Protein AF-A0A0L8K3G8-F1 (afdb_monomer_lite)

Organism: Streptomyces viridochromogenes (NCBI:txid1938)

Structure (mmCIF, N/CA/C/O backbone):
data_AF-A0A0L8K3G8-F1
#
_entry.id   AF-A0A0L8K3G8-F1
#
loop_
_atom_site.group_PDB
_atom_site.id
_atom_site.type_symbol
_atom_site.label_atom_id
_atom_site.label_alt_id
_atom_site.label_comp_id
_atom_site.label_asym_id
_atom_site.label_entity_id
_atom_site.label_seq_id
_atom_site.pdbx_PDB_ins_code
_atom_site.Cartn_x
_atom_site.Cartn_y
_atom_site.Cartn_z
_atom_site.occupancy
_atom_site.B_iso_or_equiv
_atom_site.auth_seq_id
_atom_site.auth_comp_id
_atom_site.auth_asym_id
_atom_site.auth_atom_id
_atom_site.pdbx_PDB_model_num
ATOM 1 N N . MET A 1 1 ? 1.296 5.198 0.605 1.00 96.38 1 MET A N 1
ATOM 2 C CA . MET A 1 1 ? 2.406 5.696 1.459 1.00 96.38 1 MET A CA 1
ATOM 3 C C . MET A 1 1 ? 3.768 5.458 0.828 1.00 96.38 1 MET A C 1
ATOM 5 O O . MET A 1 1 ? 4.664 6.259 1.082 1.00 96.38 1 MET A O 1
ATOM 9 N N . GLY A 1 2 ? 3.906 4.407 0.022 1.00 98.25 2 GLY A N 1
ATOM 10 C CA . GLY A 1 2 ? 5.179 3.905 -0.471 1.00 98.25 2 GLY A CA 1
ATOM 11 C C . GLY A 1 2 ? 5.595 2.667 0.322 1.00 98.25 2 GLY A C 1
ATOM 12 O O . GLY A 1 2 ? 5.410 2.622 1.547 1.00 98.25 2 GLY A O 1
ATOM 13 N N . ALA A 1 3 ? 6.168 1.680 -0.365 1.00 98.56 3 ALA A N 1
ATOM 14 C CA . ALA A 1 3 ? 6.669 0.440 0.234 1.00 98.56 3 ALA A CA 1
ATOM 15 C C . ALA A 1 3 ? 7.681 0.701 1.363 1.00 98.56 3 ALA A C 1
ATOM 17 O O . ALA A 1 3 ? 7.659 0.043 2.403 1.00 98.56 3 ALA A O 1
ATOM 18 N N . ASP A 1 4 ? 8.500 1.742 1.194 1.00 98.19 4 ASP A N 1
ATOM 19 C CA . ASP A 1 4 ? 9.545 2.162 2.128 1.00 98.19 4 ASP A CA 1
ATOM 20 C C . ASP A 1 4 ? 9.016 2.779 3.433 1.00 98.19 4 ASP A C 1
ATOM 22 O O . ASP A 1 4 ? 9.765 2.914 4.395 1.00 98.19 4 ASP A O 1
ATOM 26 N N . LYS A 1 5 ? 7.741 3.185 3.474 1.00 98.62 5 LYS A N 1
ATOM 27 C CA . LYS A 1 5 ? 7.162 3.944 4.595 1.00 98.62 5 LYS A CA 1
ATOM 28 C C . LYS A 1 5 ? 5.977 3.263 5.255 1.00 98.62 5 LYS A C 1
ATOM 30 O O . LYS A 1 5 ? 5.669 3.602 6.397 1.00 98.62 5 LYS A O 1
ATOM 35 N N . VAL A 1 6 ? 5.279 2.358 4.565 1.00 98.81 6 VAL A N 1
ATOM 36 C CA . VAL A 1 6 ? 4.001 1.812 5.055 1.00 98.81 6 VAL A CA 1
ATOM 37 C C . VAL A 1 6 ? 4.144 1.149 6.426 1.00 98.81 6 VAL A C 1
ATOM 39 O O . VAL A 1 6 ? 3.333 1.408 7.310 1.00 98.81 6 VAL A O 1
ATOM 42 N N . ARG A 1 7 ? 5.223 0.390 6.645 1.00 98.69 7 ARG A N 1
ATOM 43 C CA . ARG A 1 7 ? 5.481 -0.333 7.901 1.00 98.69 7 ARG A CA 1
ATOM 44 C C . ARG A 1 7 ? 5.780 0.596 9.076 1.00 98.69 7 ARG A C 1
ATOM 46 O O . ARG A 1 7 ? 5.392 0.299 10.198 1.00 98.69 7 ARG A O 1
ATOM 53 N N . ASP A 1 8 ? 6.386 1.747 8.806 1.00 98.56 8 ASP A N 1
ATOM 54 C CA . ASP A 1 8 ? 6.780 2.702 9.843 1.00 98.56 8 ASP A CA 1
ATOM 55 C C . ASP A 1 8 ? 5.686 3.729 10.154 1.00 98.56 8 ASP A C 1
ATOM 57 O O . ASP A 1 8 ? 5.603 4.244 11.268 1.00 98.56 8 ASP A O 1
ATOM 61 N N . LYS A 1 9 ? 4.878 4.101 9.153 1.00 98.56 9 LYS A N 1
ATOM 62 C CA . LYS A 1 9 ? 3.944 5.236 9.248 1.00 98.56 9 LYS A CA 1
ATOM 63 C C . LYS A 1 9 ? 2.497 4.829 9.464 1.00 98.56 9 LYS A C 1
ATOM 65 O O . LYS A 1 9 ? 1.758 5.567 10.112 1.00 98.56 9 LYS A O 1
ATOM 70 N N . LEU A 1 10 ? 2.076 3.687 8.928 1.00 98.81 10 LEU A N 1
ATOM 71 C CA . LEU A 1 10 ? 0.697 3.234 9.070 1.00 98.81 10 LEU A CA 1
ATOM 72 C C . LEU A 1 10 ? 0.309 2.870 10.515 1.00 98.81 10 LEU A C 1
ATOM 74 O O . LEU A 1 10 ? -0.809 3.231 10.893 1.00 98.81 10 LEU A O 1
ATOM 78 N N . PRO A 1 11 ? 1.167 2.228 11.341 1.00 98.81 11 PRO A N 1
ATOM 79 C CA . PRO A 1 11 ? 0.754 1.773 12.668 1.00 98.81 11 PRO A CA 1
ATOM 80 C C . PRO A 1 11 ? 0.179 2.879 13.557 1.00 98.81 11 PRO A C 1
ATOM 82 O O . PRO A 1 11 ? -0.908 2.720 14.109 1.00 98.81 11 PRO A O 1
ATOM 85 N N . GLU A 1 12 ? 0.844 4.038 13.615 1.00 98.69 12 GLU A N 1
ATOM 86 C CA . GLU A 1 12 ? 0.398 5.172 14.436 1.00 98.69 12 GLU A CA 1
ATOM 87 C C . GLU A 1 12 ? -1.008 5.646 14.032 1.00 98.69 12 GLU A C 1
ATOM 89 O O . GLU A 1 12 ? -1.853 5.919 14.887 1.00 98.69 12 GLU A O 1
ATOM 94 N N . LEU A 1 13 ? -1.298 5.708 12.729 1.00 98.62 13 LEU A N 1
ATOM 95 C CA . LEU A 1 13 ? -2.618 6.111 12.242 1.00 98.62 13 LEU A CA 1
ATOM 96 C C . LEU A 1 13 ? -3.688 5.084 12.615 1.00 98.62 13 LEU A C 1
ATOM 98 O O . LEU A 1 13 ? -4.771 5.465 13.066 1.00 98.62 13 LEU A O 1
ATOM 102 N N . VAL A 1 14 ? -3.381 3.794 12.457 1.00 98.69 14 VAL A N 1
ATOM 103 C CA . VAL A 1 14 ? -4.304 2.704 12.793 1.00 98.69 14 VAL A CA 1
ATOM 104 C C . VAL A 1 14 ? -4.647 2.723 14.277 1.00 98.69 14 VAL A C 1
ATOM 106 O O . VAL A 1 14 ? -5.828 2.675 14.631 1.00 98.69 14 VAL A O 1
ATOM 109 N N . GLU A 1 15 ? -3.651 2.869 15.147 1.00 98.62 15 GLU A N 1
ATOM 110 C CA . GLU A 1 15 ? -3.853 2.949 16.594 1.00 98.62 15 GLU A CA 1
ATOM 111 C C . GLU A 1 15 ? -4.714 4.153 16.990 1.00 98.62 15 GLU A C 1
ATOM 113 O O . GLU A 1 15 ? -5.667 4.007 17.759 1.00 98.62 15 GLU A O 1
ATOM 118 N N . LYS A 1 16 ? -4.429 5.347 16.451 1.00 98.75 16 LYS A N 1
ATOM 119 C CA . LYS A 1 16 ? -5.173 6.570 16.801 1.00 98.75 16 LYS A CA 1
ATOM 120 C C . LYS A 1 16 ? -6.618 6.537 16.319 1.00 98.75 16 LYS A C 1
ATOM 122 O O . LYS A 1 16 ? -7.514 6.931 17.065 1.00 98.75 16 LYS A O 1
ATOM 127 N N . VAL A 1 17 ? -6.862 6.048 15.105 1.00 98.62 17 VAL A N 1
ATOM 128 C CA . VAL A 1 17 ? -8.226 5.890 14.581 1.00 98.62 17 VAL A CA 1
ATOM 129 C C . VAL A 1 17 ? -8.979 4.827 15.381 1.00 98.62 17 VAL A C 1
ATOM 131 O O . VAL A 1 17 ? -10.114 5.073 15.783 1.00 98.62 17 VAL A O 1
ATOM 134 N N . THR A 1 18 ? -8.339 3.706 15.719 1.00 98.00 18 THR A N 1
ATOM 135 C CA . THR A 1 18 ? -8.946 2.670 16.572 1.00 98.00 18 THR A CA 1
ATOM 136 C C . THR A 1 18 ? -9.305 3.225 17.954 1.00 98.00 18 THR A C 1
ATOM 138 O O . THR A 1 18 ? -10.427 3.038 18.424 1.00 98.00 18 THR A O 1
ATOM 141 N N . ALA A 1 19 ? -8.403 3.986 18.582 1.00 98.44 19 ALA A N 1
ATOM 142 C CA . ALA A 1 19 ? -8.638 4.621 19.880 1.00 98.44 19 ALA A CA 1
ATOM 143 C C . ALA A 1 19 ? -9.764 5.670 19.850 1.00 98.44 19 ALA A C 1
ATOM 145 O O . ALA A 1 19 ? -10.397 5.920 20.874 1.00 98.44 19 ALA A O 1
ATOM 146 N N . SER A 1 20 ? -10.043 6.266 18.686 1.00 98.50 20 SER A N 1
ATOM 147 C CA . SER A 1 20 ? -11.174 7.185 18.510 1.00 98.50 20 SER A CA 1
ATOM 148 C C . SER A 1 20 ? -12.542 6.483 18.499 1.00 98.50 20 SER A C 1
ATOM 150 O O . SER A 1 20 ? -13.569 7.150 18.602 1.00 98.50 20 SER A O 1
ATOM 152 N N . GLY A 1 21 ? -12.573 5.150 18.370 1.00 98.12 21 GLY A N 1
ATOM 153 C CA . GLY A 1 21 ? -13.799 4.357 18.247 1.00 98.12 21 GLY A CA 1
ATOM 154 C C . GLY A 1 21 ? -14.424 4.367 16.847 1.00 98.12 21 GLY A C 1
ATOM 155 O O . GLY A 1 21 ? -15.493 3.788 16.654 1.00 98.12 21 GLY A O 1
ATOM 156 N N . ALA A 1 22 ? -13.785 5.007 15.863 1.00 98.06 22 ALA A N 1
ATOM 157 C CA . ALA A 1 22 ? -14.244 4.995 14.480 1.00 98.06 22 ALA A CA 1
ATOM 158 C C . ALA A 1 22 ? -14.059 3.605 13.847 1.00 98.06 22 ALA A C 1
ATOM 160 O O . ALA A 1 22 ? -12.979 3.019 13.901 1.00 98.06 22 ALA A O 1
ATOM 161 N N . VAL A 1 23 ? -15.108 3.102 13.193 1.00 96.88 23 VAL A N 1
ATOM 162 C CA . VAL A 1 23 ? -15.057 1.863 12.407 1.00 96.88 23 VAL A CA 1
ATOM 163 C C . VAL A 1 23 ? -14.906 2.237 10.939 1.00 96.88 23 VAL A C 1
ATOM 165 O O . VAL A 1 23 ? -15.846 2.737 10.322 1.00 96.88 23 VAL A O 1
ATOM 168 N N . VAL A 1 24 ? -13.712 2.021 10.391 1.00 98.19 24 VAL A N 1
ATOM 169 C CA . VAL A 1 24 ? -13.359 2.390 9.014 1.00 98.19 24 VAL A CA 1
ATOM 170 C C . VAL A 1 24 ? -12.941 1.170 8.201 1.00 98.19 24 VAL A C 1
ATOM 172 O O . VAL A 1 24 ? -12.503 0.160 8.753 1.00 98.19 24 VAL A O 1
ATOM 175 N N . ALA A 1 25 ? -13.031 1.287 6.878 1.00 98.38 25 ALA A N 1
ATOM 176 C CA . ALA A 1 25 ? -12.344 0.383 5.969 1.00 98.38 25 ALA A CA 1
ATOM 177 C C . ALA A 1 25 ? -10.930 0.918 5.714 1.00 98.38 25 ALA A C 1
ATOM 179 O O . ALA A 1 25 ? -10.766 1.992 5.134 1.00 98.38 25 ALA A O 1
ATOM 180 N N . TRP A 1 26 ? -9.914 0.174 6.141 1.00 98.69 26 TRP A N 1
ATOM 181 C CA . TRP A 1 26 ? -8.534 0.454 5.756 1.00 98.69 26 TRP A CA 1
ATOM 182 C C . TRP A 1 26 ? -8.300 -0.043 4.337 1.00 98.69 26 TRP A C 1
ATOM 184 O O . TRP A 1 26 ? -8.513 -1.220 4.054 1.00 98.69 26 TRP A O 1
ATOM 194 N N . VAL A 1 27 ? -7.875 0.847 3.448 1.00 98.75 27 VAL A N 1
ATOM 195 C CA . VAL A 1 27 ? -7.601 0.528 2.045 1.00 98.75 27 VAL A CA 1
ATOM 196 C C . VAL A 1 27 ? -6.190 0.986 1.720 1.00 98.75 27 VAL A C 1
ATOM 198 O O . VAL A 1 27 ? -5.836 2.128 2.012 1.00 98.75 27 VAL A O 1
ATOM 201 N N . THR A 1 28 ? -5.392 0.104 1.118 1.00 98.81 28 THR A N 1
ATOM 202 C CA . THR A 1 28 ? -4.067 0.471 0.610 1.00 98.81 28 THR A CA 1
ATOM 203 C C . THR A 1 28 ? -4.143 0.894 -0.852 1.00 98.81 28 THR A C 1
ATOM 205 O O . THR A 1 28 ? -4.758 0.213 -1.672 1.00 98.81 28 THR A O 1
ATOM 208 N N . ASP A 1 29 ? -3.516 2.023 -1.163 1.00 98.75 29 ASP A N 1
ATOM 209 C CA . ASP A 1 29 ? -3.184 2.454 -2.520 1.00 98.75 29 ASP A CA 1
ATOM 210 C C . ASP A 1 29 ? -1.666 2.296 -2.698 1.00 98.75 29 ASP A C 1
ATOM 212 O O . ASP A 1 29 ? -0.904 3.169 -2.259 1.00 98.75 29 ASP A O 1
ATOM 216 N N . PRO A 1 30 ? -1.217 1.179 -3.298 1.00 98.50 30 PRO A N 1
ATOM 217 C CA . PRO A 1 30 ? 0.193 0.906 -3.520 1.00 98.50 30 PRO A CA 1
ATOM 218 C C . PRO A 1 30 ? 0.728 1.546 -4.813 1.00 98.50 30 PRO A C 1
ATOM 220 O O . PRO A 1 30 ? 1.856 1.265 -5.208 1.00 98.50 30 PRO A O 1
ATOM 223 N N . MET A 1 31 ? -0.048 2.382 -5.513 1.00 98.38 31 MET A N 1
ATOM 224 C CA . MET A 1 31 ? 0.349 2.933 -6.814 1.00 98.38 31 MET A CA 1
ATOM 225 C C . MET A 1 31 ? 1.021 4.295 -6.647 1.00 98.38 31 MET A C 1
ATOM 227 O O . MET A 1 31 ? 2.163 4.517 -7.060 1.00 98.38 31 MET A O 1
ATOM 231 N N . HIS A 1 32 ? 0.321 5.228 -6.005 1.00 98.44 32 HIS A N 1
ATOM 232 C CA . HIS A 1 32 ? 0.730 6.633 -5.973 1.00 98.44 32 HIS A CA 1
ATOM 233 C C . HIS A 1 32 ? 1.992 6.878 -5.138 1.00 98.44 32 HIS A C 1
ATOM 235 O O . HIS A 1 32 ? 2.778 7.768 -5.459 1.00 98.44 32 HIS A O 1
ATOM 241 N N . GLY A 1 33 ? 2.218 6.070 -4.099 1.00 97.81 33 GLY A N 1
ATOM 242 C CA . GLY A 1 33 ? 3.401 6.168 -3.239 1.00 97.81 33 GLY A CA 1
ATOM 243 C C . GLY A 1 33 ? 4.700 5.653 -3.866 1.00 97.81 33 GLY A C 1
ATOM 244 O O . GLY A 1 33 ? 5.767 6.021 -3.385 1.00 97.81 33 GLY A O 1
ATOM 245 N N . ASN A 1 34 ? 4.617 4.849 -4.934 1.00 98.44 34 ASN A N 1
ATOM 246 C CA . ASN A 1 34 ? 5.756 4.125 -5.524 1.00 98.44 34 ASN A CA 1
ATOM 247 C C . ASN A 1 34 ? 6.123 4.615 -6.937 1.00 98.44 34 ASN A C 1
ATOM 249 O O . ASN A 1 34 ? 6.761 3.903 -7.711 1.00 98.44 34 ASN A O 1
ATOM 253 N N . THR A 1 35 ? 5.689 5.820 -7.316 1.00 97.94 35 THR A N 1
ATOM 254 C CA . THR A 1 35 ? 5.965 6.376 -8.651 1.00 97.94 35 THR A CA 1
ATOM 255 C C . THR A 1 35 ? 7.368 6.978 -8.716 1.00 97.94 35 THR A C 1
ATOM 257 O O . THR A 1 35 ? 7.739 7.782 -7.862 1.00 97.94 35 THR A O 1
ATOM 260 N N . PHE A 1 36 ? 8.119 6.656 -9.769 1.00 97.50 36 PHE A N 1
ATOM 261 C CA . PHE A 1 36 ? 9.420 7.255 -10.074 1.00 97.50 36 PHE A CA 1
ATOM 262 C C . PHE A 1 36 ? 9.540 7.588 -11.569 1.00 97.50 36 PHE A C 1
ATOM 264 O O . PHE A 1 36 ? 8.742 7.134 -12.388 1.00 97.50 36 PHE A O 1
ATOM 271 N N . GLU A 1 37 ? 10.526 8.408 -11.930 1.00 97.25 37 GLU A N 1
ATOM 272 C CA . GLU A 1 37 ? 10.836 8.729 -13.327 1.00 97.25 37 GLU A CA 1
ATOM 273 C C . GLU A 1 37 ? 11.988 7.844 -13.817 1.00 97.25 37 GLU A C 1
ATOM 275 O O . GLU A 1 37 ? 13.061 7.805 -13.209 1.00 97.25 37 GLU A O 1
ATOM 280 N N . ALA A 1 38 ? 11.758 7.097 -14.896 1.00 94.06 38 ALA A N 1
ATOM 281 C CA . ALA A 1 38 ? 12.784 6.279 -15.531 1.00 94.06 38 ALA A CA 1
ATOM 282 C C . ALA A 1 38 ? 13.787 7.150 -16.302 1.00 94.06 38 ALA A C 1
ATOM 284 O O . ALA A 1 38 ? 13.498 8.286 -16.669 1.00 94.06 38 ALA A O 1
ATOM 285 N N . ALA A 1 39 ? 14.947 6.587 -16.657 1.00 93.62 39 ALA A N 1
ATOM 286 C CA . ALA A 1 39 ? 15.951 7.286 -17.470 1.00 93.62 39 ALA A CA 1
ATOM 287 C C . ALA A 1 39 ? 15.421 7.751 -18.845 1.00 93.62 39 ALA A C 1
ATOM 289 O O . ALA A 1 39 ? 15.988 8.655 -19.453 1.00 93.62 39 ALA A O 1
ATOM 290 N N . SER A 1 40 ? 14.331 7.148 -19.330 1.00 92.38 40 SER A N 1
ATOM 291 C CA . SER A 1 40 ? 13.628 7.549 -20.552 1.00 92.38 40 SER A CA 1
ATOM 292 C C . SER A 1 40 ? 12.730 8.786 -20.382 1.00 92.38 40 SER A C 1
ATOM 294 O O . SER A 1 40 ? 12.162 9.243 -21.370 1.00 92.38 40 SER A O 1
ATOM 296 N N . GLY A 1 41 ? 12.561 9.306 -19.161 1.00 95.12 41 GLY A N 1
ATOM 297 C CA . GLY A 1 41 ? 11.644 10.403 -18.826 1.00 95.12 41 GLY A CA 1
ATOM 298 C C . GLY A 1 41 ? 10.189 9.971 -18.594 1.00 95.12 41 GLY A C 1
ATOM 299 O O . GLY A 1 41 ? 9.339 10.806 -18.289 1.00 95.12 41 GLY A O 1
ATOM 300 N N . HIS A 1 42 ? 9.873 8.678 -18.721 1.00 95.88 42 HIS A N 1
ATOM 301 C CA . HIS A 1 42 ? 8.536 8.159 -18.427 1.00 95.88 42 HIS A CA 1
ATOM 302 C C . HIS A 1 42 ? 8.352 7.959 -16.922 1.00 95.88 42 HIS A C 1
ATOM 304 O O . HIS A 1 42 ? 9.224 7.408 -16.244 1.00 95.88 42 HIS A O 1
ATOM 310 N N . LYS A 1 43 ? 7.187 8.358 -16.406 1.00 97.00 43 LYS A N 1
ATOM 311 C CA . LYS A 1 43 ? 6.763 7.984 -15.055 1.00 97.00 43 LYS A CA 1
ATOM 312 C C . LYS A 1 43 ? 6.345 6.525 -15.058 1.00 97.00 43 LYS A C 1
ATOM 314 O O . LYS A 1 43 ? 5.548 6.116 -15.894 1.00 97.00 43 LYS A O 1
ATOM 319 N N . THR A 1 44 ? 6.879 5.767 -14.118 1.00 97.44 44 THR A N 1
ATOM 320 C CA . THR A 1 44 ? 6.615 4.338 -13.990 1.00 97.44 44 THR A CA 1
ATOM 321 C C . THR A 1 44 ? 6.672 3.924 -12.520 1.00 97.44 44 THR A C 1
ATOM 323 O O . THR A 1 44 ? 6.937 4.737 -11.627 1.00 97.44 44 THR A O 1
ATOM 326 N N . ARG A 1 45 ? 6.358 2.659 -12.258 1.00 97.75 45 ARG A N 1
ATOM 327 C CA . ARG A 1 45 ? 6.325 2.025 -10.937 1.00 97.75 45 ARG A CA 1
ATOM 328 C C . ARG A 1 45 ? 6.929 0.633 -11.069 1.00 97.75 45 ARG A C 1
ATOM 330 O O . ARG A 1 45 ? 6.738 -0.020 -12.095 1.00 97.75 45 ARG A O 1
ATOM 337 N N . ARG A 1 46 ? 7.655 0.179 -10.044 1.00 96.88 46 ARG A N 1
ATOM 338 C CA . ARG A 1 46 ? 8.146 -1.204 -9.992 1.00 96.88 46 ARG A CA 1
ATOM 339 C C . ARG A 1 46 ? 7.053 -2.085 -9.420 1.00 96.88 46 ARG A C 1
ATOM 341 O O . ARG A 1 46 ? 6.532 -1.790 -8.347 1.00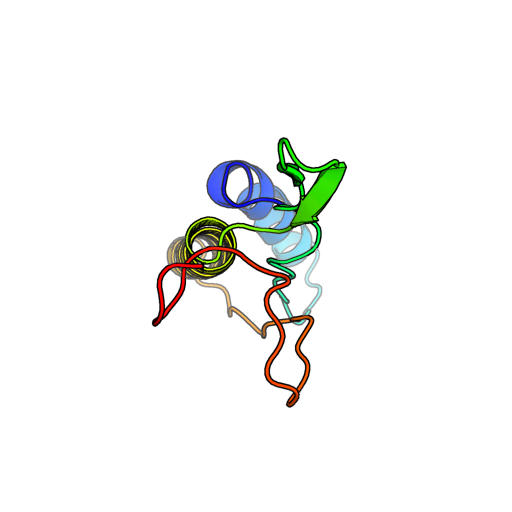 96.88 46 ARG A O 1
ATOM 348 N N . PHE A 1 47 ? 6.740 -3.174 -10.108 1.00 97.19 47 PHE A N 1
ATOM 349 C CA . PHE A 1 47 ? 5.749 -4.138 -9.644 1.00 97.19 47 PHE A CA 1
ATOM 350 C C . PHE A 1 47 ? 6.072 -4.680 -8.239 1.00 97.19 47 PHE A C 1
ATOM 352 O O . PHE A 1 47 ? 5.177 -4.816 -7.407 1.00 97.19 47 PHE A O 1
ATOM 359 N N . ASP A 1 48 ? 7.355 -4.906 -7.944 1.00 97.25 48 ASP A N 1
ATOM 360 C CA . ASP A 1 48 ? 7.802 -5.378 -6.630 1.00 97.25 48 ASP A CA 1
ATOM 361 C C . ASP A 1 48 ? 7.527 -4.374 -5.507 1.00 97.25 48 ASP A C 1
ATOM 363 O O . ASP A 1 48 ? 7.083 -4.786 -4.438 1.00 97.25 48 ASP A O 1
ATOM 367 N N . ASP A 1 49 ? 7.714 -3.073 -5.751 1.00 98.31 49 ASP A N 1
ATOM 368 C CA . ASP A 1 49 ? 7.422 -2.029 -4.759 1.00 98.31 49 ASP A CA 1
ATOM 369 C C . ASP A 1 49 ? 5.907 -1.932 -4.513 1.00 98.31 49 ASP A C 1
ATOM 371 O O . ASP A 1 49 ? 5.455 -1.846 -3.372 1.00 98.31 49 ASP A O 1
ATOM 375 N N . VAL A 1 50 ? 5.098 -2.034 -5.575 1.00 98.44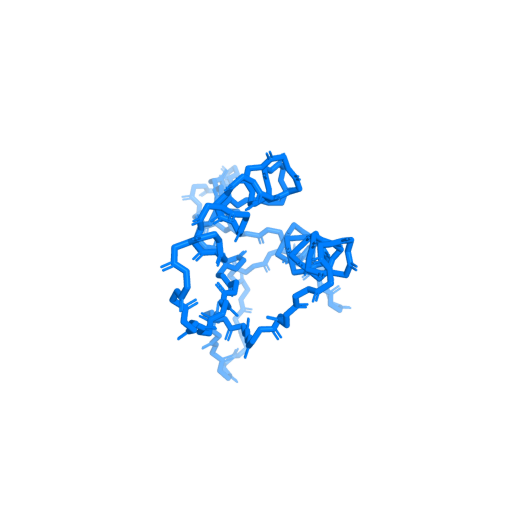 50 VAL A N 1
ATOM 376 C CA . VAL A 1 50 ? 3.630 -2.091 -5.459 1.00 98.44 50 VAL A CA 1
ATOM 377 C C . VAL A 1 50 ? 3.211 -3.281 -4.586 1.00 98.44 50 VAL A C 1
ATOM 379 O O . VAL A 1 50 ? 2.428 -3.126 -3.646 1.00 98.44 50 VAL A O 1
ATOM 382 N N . LEU A 1 51 ? 3.749 -4.475 -4.852 1.00 98.19 51 LEU A N 1
ATOM 383 C CA . LEU A 1 51 ? 3.446 -5.659 -4.049 1.00 98.19 51 LEU A CA 1
ATOM 384 C C . LEU A 1 51 ? 3.979 -5.558 -2.619 1.00 98.19 51 LEU A C 1
ATOM 386 O O . LEU A 1 51 ? 3.323 -6.051 -1.699 1.00 98.19 51 LEU A O 1
ATOM 390 N N . ASP A 1 52 ? 5.150 -4.962 -2.410 1.00 98.75 52 ASP A N 1
ATOM 391 C CA . ASP A 1 52 ? 5.728 -4.825 -1.078 1.00 98.75 52 ASP A CA 1
ATOM 392 C C . ASP A 1 52 ? 4.932 -3.856 -0.197 1.00 98.75 52 ASP A C 1
ATOM 394 O O . ASP A 1 52 ? 4.734 -4.139 0.985 1.00 98.75 52 ASP A O 1
ATOM 398 N N . GLU A 1 53 ? 4.356 -2.791 -0.762 1.00 98.88 53 GLU A N 1
ATOM 399 C CA . GLU A 1 53 ? 3.431 -1.938 -0.012 1.00 98.88 53 GLU A CA 1
ATOM 400 C C . GLU A 1 53 ? 2.160 -2.694 0.404 1.00 98.88 53 GLU A C 1
ATOM 402 O O . GLU A 1 53 ? 1.701 -2.551 1.541 1.00 98.88 53 GLU A O 1
ATOM 407 N N . VAL A 1 54 ? 1.611 -3.550 -0.468 1.00 98.75 54 VAL A N 1
ATOM 408 C CA . VAL A 1 54 ? 0.475 -4.412 -0.101 1.00 98.75 54 VAL A CA 1
ATOM 409 C C . VAL A 1 54 ? 0.875 -5.381 1.014 1.00 98.75 54 VAL A C 1
ATOM 411 O O . VAL A 1 54 ? 0.139 -5.522 1.988 1.00 98.75 54 VAL A O 1
ATOM 414 N N . LYS A 1 55 ? 2.049 -6.017 0.932 1.00 98.81 55 LYS A N 1
ATOM 415 C CA . LYS A 1 55 ? 2.545 -6.913 1.993 1.00 98.81 55 LYS A CA 1
ATOM 416 C C . LYS A 1 55 ? 2.708 -6.176 3.321 1.00 98.81 55 LYS A C 1
ATOM 418 O O . LYS A 1 55 ? 2.165 -6.630 4.326 1.00 98.81 55 LYS A O 1
ATOM 423 N N . GLY A 1 56 ? 3.374 -5.022 3.317 1.00 98.88 56 GLY A N 1
ATOM 424 C CA . GLY A 1 56 ? 3.575 -4.200 4.509 1.00 98.88 56 GLY A CA 1
ATOM 425 C C . GLY A 1 56 ? 2.259 -3.728 5.128 1.00 98.88 56 GLY A C 1
ATOM 426 O O . GLY A 1 56 ? 2.099 -3.766 6.344 1.00 98.88 56 GLY A O 1
ATOM 427 N N . PHE A 1 57 ? 1.270 -3.373 4.305 1.00 98.94 57 PHE A N 1
ATOM 428 C CA . PHE A 1 57 ? -0.084 -3.069 4.770 1.00 98.94 57 PHE A CA 1
ATOM 429 C C . PHE A 1 57 ? -0.727 -4.253 5.515 1.00 98.94 57 PHE A C 1
ATOM 431 O O . PHE A 1 57 ? -1.262 -4.081 6.613 1.00 98.94 57 PHE A O 1
ATOM 438 N N . PHE A 1 58 ? -0.644 -5.467 4.962 1.00 98.81 58 PHE A N 1
ATOM 439 C CA . PHE A 1 58 ? -1.148 -6.674 5.628 1.00 98.81 58 PHE A CA 1
ATOM 440 C C . PHE A 1 58 ? -0.382 -7.001 6.917 1.00 98.81 58 PHE A C 1
ATOM 442 O O . PHE A 1 58 ? -0.999 -7.418 7.896 1.00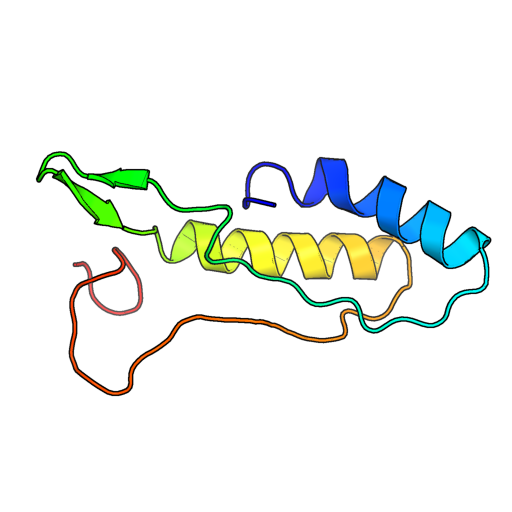 98.81 58 PHE A O 1
ATOM 449 N N . GLU A 1 59 ? 0.939 -6.815 6.933 1.00 98.88 59 GLU A N 1
ATOM 450 C CA . GLU A 1 59 ? 1.786 -7.032 8.112 1.00 98.88 59 GLU A CA 1
ATOM 451 C C . GLU A 1 59 ? 1.384 -6.113 9.270 1.00 98.88 59 GLU A C 1
ATOM 453 O O . GLU A 1 59 ? 1.117 -6.610 10.364 1.00 98.88 59 GLU A O 1
ATOM 458 N N . VAL A 1 60 ? 1.220 -4.810 9.010 1.00 98.88 60 VAL A N 1
ATOM 459 C CA . VAL A 1 60 ? 0.772 -3.831 10.016 1.00 98.88 60 VAL A CA 1
ATOM 460 C C . VAL A 1 60 ? -0.589 -4.217 10.595 1.00 98.88 60 VAL A C 1
ATOM 462 O O . VAL A 1 60 ? -0.770 -4.252 11.813 1.00 98.88 60 VAL A O 1
ATOM 465 N N . HIS A 1 61 ? -1.558 -4.551 9.739 1.00 98.81 61 HIS A N 1
ATOM 466 C CA . HIS A 1 61 ? -2.887 -4.943 10.209 1.00 98.81 61 HIS A CA 1
ATOM 467 C C . HIS A 1 61 ? -2.868 -6.248 11.009 1.00 98.81 61 HIS A C 1
ATOM 469 O O . HIS A 1 61 ? -3.577 -6.366 12.010 1.00 98.81 61 HIS A O 1
ATOM 475 N N . LYS A 1 62 ? -2.022 -7.206 10.617 1.00 98.75 62 LYS A N 1
ATOM 476 C CA . LYS A 1 62 ? -1.829 -8.459 11.348 1.00 98.75 62 LYS A CA 1
ATOM 477 C C . LYS A 1 62 ? -1.209 -8.228 12.728 1.00 98.75 62 LYS A C 1
ATOM 479 O O . LYS A 1 62 ? -1.692 -8.825 13.687 1.00 98.75 62 LYS A O 1
ATOM 484 N N . GLU A 1 63 ? -0.182 -7.386 12.841 1.00 98.69 63 GLU A N 1
ATOM 485 C CA . GLU A 1 63 ? 0.450 -7.054 14.129 1.00 98.69 63 GLU A CA 1
AT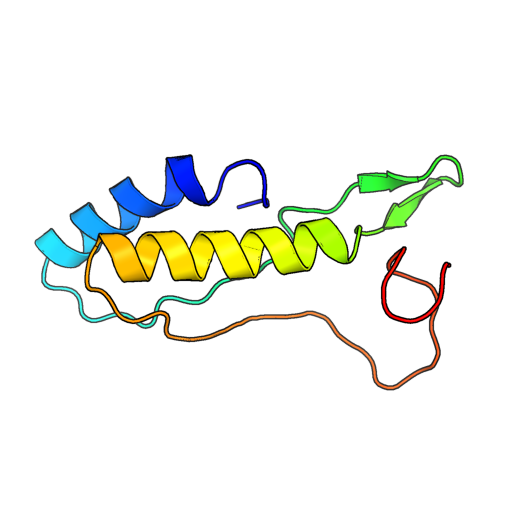OM 486 C C . GLU A 1 63 ? -0.504 -6.321 15.075 1.00 98.69 63 GLU A C 1
ATOM 488 O O . GLU A 1 63 ? -0.565 -6.644 16.260 1.00 98.69 63 GLU A O 1
ATOM 493 N N . LEU A 1 64 ? -1.298 -5.384 14.552 1.00 98.56 64 LEU A N 1
ATOM 494 C CA . LEU A 1 64 ? -2.241 -4.595 15.350 1.00 98.56 64 LEU A CA 1
ATOM 495 C C . LEU A 1 64 ? -3.587 -5.295 15.597 1.00 98.56 64 LEU A C 1
ATOM 497 O O . LEU A 1 64 ? -4.456 -4.735 16.263 1.00 98.56 64 LEU A O 1
ATOM 501 N N . GLY A 1 65 ? -3.796 -6.494 15.045 1.00 98.25 65 GLY A N 1
ATOM 502 C CA . GLY A 1 65 ? -5.055 -7.233 15.181 1.00 98.25 65 GLY A CA 1
ATOM 503 C C . GLY A 1 65 ? -6.255 -6.531 14.532 1.00 98.25 65 GLY A C 1
ATOM 504 O O . GLY A 1 65 ? -7.385 -6.679 14.997 1.00 98.25 65 GLY A O 1
ATOM 505 N N . THR A 1 66 ? -6.020 -5.752 13.475 1.00 98.62 66 THR A N 1
ATOM 506 C CA . THR A 1 66 ? -7.051 -5.005 12.737 1.00 98.62 66 THR A CA 1
ATOM 507 C C . THR A 1 66 ? -7.301 -5.617 11.355 1.00 98.62 66 THR A C 1
ATOM 509 O O . THR A 1 66 ? -6.572 -6.497 10.901 1.00 98.62 66 THR A O 1
ATOM 512 N N . HIS A 1 67 ? -8.381 -5.205 10.685 1.00 98.56 67 HIS A N 1
ATOM 513 C CA . HIS A 1 67 ? -8.792 -5.792 9.408 1.00 98.56 67 HIS A CA 1
ATOM 514 C C . HIS A 1 67 ? -8.229 -5.009 8.201 1.00 98.56 67 HIS A C 1
ATOM 516 O O . HIS A 1 67 ? -8.570 -3.830 8.059 1.00 98.56 67 HIS A O 1
ATOM 522 N N . PRO A 1 68 ? -7.437 -5.641 7.307 1.00 98.56 68 PRO A N 1
ATOM 523 C CA . PRO A 1 68 ? -7.025 -5.039 6.039 1.00 98.56 68 PRO A CA 1
ATOM 524 C C . PRO A 1 68 ? -8.206 -5.056 5.054 1.00 98.56 68 PRO A C 1
ATOM 526 O O . PRO A 1 68 ? -8.512 -6.081 4.450 1.00 98.56 68 PRO A O 1
ATOM 529 N N . GLY A 1 69 ? -8.904 -3.926 4.933 1.00 98.50 69 GLY A N 1
ATOM 530 C CA . GLY A 1 69 ? -10.233 -3.841 4.316 1.00 98.50 69 GLY A CA 1
ATOM 531 C C . GLY A 1 69 ? -10.279 -3.814 2.786 1.00 98.50 69 GLY A C 1
ATOM 532 O O . GLY A 1 69 ? -11.340 -4.069 2.218 1.00 98.50 69 GLY A O 1
ATOM 533 N N . GLY A 1 70 ? -9.175 -3.521 2.096 1.00 98.50 70 GLY A N 1
ATOM 534 C CA . GLY A 1 70 ? -9.151 -3.564 0.635 1.00 98.50 70 GLY A CA 1
ATOM 535 C C . GLY A 1 70 ? -7.890 -3.005 -0.012 1.00 98.50 70 GLY A C 1
ATOM 536 O O . GLY A 1 70 ? -6.974 -2.526 0.658 1.00 98.50 70 GLY A O 1
ATOM 537 N N . ILE A 1 71 ? -7.883 -3.052 -1.345 1.00 98.44 71 ILE A N 1
ATOM 538 C CA . ILE A 1 71 ? -6.843 -2.492 -2.212 1.00 98.44 71 ILE A CA 1
ATOM 539 C C . ILE A 1 71 ? -7.471 -1.516 -3.209 1.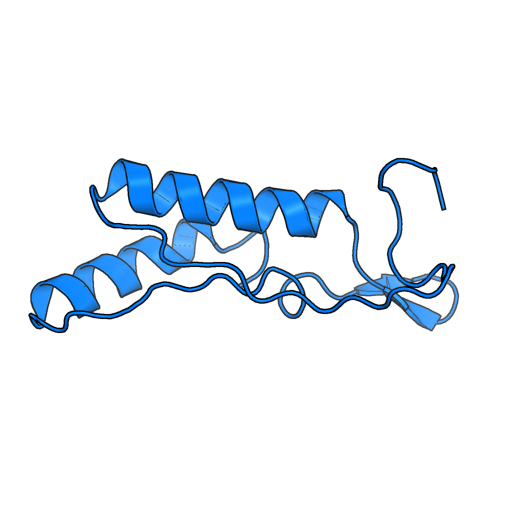00 98.44 71 ILE A C 1
ATOM 541 O O . ILE A 1 71 ? -8.588 -1.735 -3.680 1.00 98.44 71 ILE A O 1
ATOM 545 N N . HIS A 1 72 ? -6.741 -0.461 -3.547 1.00 98.75 72 HIS A N 1
ATOM 546 C CA . HIS A 1 72 ? -7.080 0.487 -4.598 1.00 98.75 72 HIS A CA 1
ATOM 547 C C . HIS A 1 72 ? -5.917 0.531 -5.585 1.00 98.75 72 HIS A C 1
ATOM 549 O O . HIS A 1 72 ? -4.829 0.976 -5.243 1.00 98.75 72 HIS A O 1
ATOM 555 N N . VAL A 1 73 ? -6.139 0.026 -6.795 1.00 98.31 73 VAL A N 1
ATOM 556 C CA . VAL A 1 73 ? -5.102 -0.109 -7.822 1.00 98.31 73 VAL A CA 1
ATOM 557 C C . VAL A 1 73 ? -5.523 0.576 -9.115 1.00 98.31 73 VAL A C 1
ATOM 559 O O . VAL A 1 73 ? -6.710 0.647 -9.432 1.00 98.31 73 VAL A O 1
ATOM 562 N N . GLU A 1 74 ? -4.533 1.046 -9.866 1.00 98.25 74 GLU A N 1
ATOM 563 C CA . GLU A 1 74 ? -4.697 1.544 -11.228 1.00 98.25 74 GLU A CA 1
ATOM 564 C C . GLU A 1 74 ? -4.322 0.413 -12.183 1.00 98.25 74 GLU A C 1
ATOM 566 O O . GLU A 1 74 ? -3.219 -0.126 -12.102 1.00 98.25 74 GLU A O 1
ATOM 571 N N . LEU A 1 75 ? -5.248 0.022 -13.054 1.00 97.19 75 LEU A N 1
ATOM 572 C CA . LEU A 1 75 ? -5.034 -1.045 -14.025 1.00 97.19 75 LEU A CA 1
ATOM 573 C C . LEU A 1 75 ? -5.804 -0.756 -15.311 1.00 97.19 75 LEU A C 1
ATOM 575 O O . LEU A 1 75 ? -6.857 -0.117 -15.284 1.00 97.19 75 LEU A O 1
ATOM 579 N N . THR A 1 76 ? -5.300 -1.289 -16.418 1.00 97.12 76 THR A N 1
ATOM 580 C CA . THR A 1 76 ? -6.019 -1.394 -17.690 1.00 97.12 76 THR A CA 1
ATOM 581 C C . THR A 1 76 ? -6.033 -2.852 -18.148 1.00 97.12 76 THR A C 1
ATOM 583 O O . THR A 1 76 ? -5.203 -3.650 -17.716 1.00 97.12 76 THR A O 1
ATOM 586 N N . GLY A 1 77 ? -7.011 -3.210 -18.981 1.00 96.31 77 GLY A N 1
ATOM 587 C CA . GLY A 1 77 ? -7.079 -4.523 -19.632 1.00 96.31 77 GLY A CA 1
ATOM 588 C C . GLY A 1 77 ? -6.284 -4.602 -20.939 1.00 96.31 77 GLY A C 1
ATOM 589 O O . GLY A 1 77 ? -6.244 -5.668 -21.548 1.00 96.31 77 GLY A O 1
ATOM 590 N N . ASP A 1 78 ? -5.698 -3.486 -21.372 1.00 96.88 78 ASP A N 1
ATOM 591 C CA . ASP A 1 78 ? -4.853 -3.410 -22.561 1.00 96.88 78 ASP A CA 1
ATOM 592 C C . ASP A 1 78 ? -3.436 -3.925 -22.271 1.00 96.88 78 ASP A C 1
ATOM 594 O O . ASP A 1 78 ? -2.935 -3.819 -21.150 1.00 96.88 78 ASP A O 1
ATOM 598 N N . ASP A 1 79 ? -2.772 -4.444 -23.304 1.00 93.06 79 ASP A N 1
ATOM 599 C CA . ASP A 1 79 ? -1.388 -4.922 -23.234 1.00 93.06 79 ASP A CA 1
ATOM 600 C C . ASP A 1 79 ? -0.405 -3.740 -23.308 1.00 93.06 79 ASP A C 1
ATOM 602 O O . ASP A 1 79 ? 0.081 -3.361 -24.378 1.00 93.06 79 ASP A O 1
ATOM 606 N N . VAL A 1 80 ? -0.204 -3.079 -22.165 1.00 95.31 80 VAL A N 1
ATOM 607 C CA . VAL A 1 80 ? 0.632 -1.878 -22.019 1.00 95.31 80 VAL A CA 1
ATOM 608 C C . VAL A 1 80 ? 1.900 -2.159 -21.213 1.00 95.31 80 VAL A C 1
ATOM 610 O O . VAL A 1 80 ? 1.942 -3.042 -20.364 1.00 95.31 80 VAL A O 1
ATOM 613 N N . THR A 1 81 ? 2.928 -1.334 -21.414 1.00 94.94 81 THR A N 1
ATOM 614 C CA . THR A 1 81 ? 4.246 -1.463 -20.766 1.00 94.94 81 THR A CA 1
ATOM 615 C C . THR A 1 81 ? 4.537 -0.297 -19.811 1.00 94.94 81 THR A C 1
ATOM 617 O O . THR A 1 81 ? 5.594 0.331 -19.878 1.00 94.94 81 THR A O 1
ATOM 620 N N . GLU A 1 82 ? 3.564 0.080 -18.976 1.00 95.38 82 GLU A N 1
ATOM 621 C CA . GLU A 1 82 ? 3.638 1.290 -18.133 1.00 95.38 82 GLU A CA 1
ATOM 622 C C . GLU A 1 82 ? 4.314 1.063 -16.773 1.00 95.38 82 GLU A C 1
ATOM 624 O O . GLU A 1 82 ? 4.923 1.981 -16.220 1.00 95.38 82 GLU A O 1
ATOM 629 N N . CYS A 1 83 ? 4.219 -0.150 -16.228 1.00 95.25 83 CYS A N 1
ATOM 630 C CA . CYS A 1 83 ? 4.916 -0.576 -15.013 1.00 95.25 83 CYS A CA 1
ATOM 631 C C . CYS A 1 83 ? 6.027 -1.564 -15.380 1.00 95.25 83 CYS A C 1
ATOM 633 O O . CYS A 1 83 ? 5.869 -2.348 -16.310 1.00 95.25 83 CYS A O 1
ATOM 635 N N . VAL A 1 84 ? 7.137 -1.526 -14.641 1.00 94.75 84 VAL A N 1
ATOM 636 C CA . VAL A 1 84 ? 8.292 -2.409 -14.872 1.00 94.75 84 VAL A CA 1
ATOM 637 C C . VAL A 1 84 ? 8.289 -3.600 -13.912 1.00 94.75 84 VAL A C 1
ATOM 639 O O . VAL A 1 84 ? 7.877 -3.475 -12.752 1.00 94.75 84 VAL A O 1
ATOM 642 N N . GLY A 1 85 ? 8.811 -4.737 -14.375 1.00 93.12 85 GLY A N 1
ATOM 643 C CA . GLY A 1 85 ? 8.741 -6.025 -13.674 1.00 93.12 85 GLY A CA 1
ATOM 644 C C . GLY A 1 85 ? 7.380 -6.715 -13.829 1.00 93.12 85 GLY A C 1
ATOM 645 O O . GLY A 1 85 ? 6.579 -6.341 -14.678 1.00 93.12 85 GLY A O 1
ATOM 646 N N . GLY A 1 86 ? 7.101 -7.709 -12.983 1.00 90.06 86 GLY A N 1
ATOM 647 C CA . GLY A 1 86 ? 5.907 -8.552 -13.099 1.00 90.06 86 GLY A CA 1
ATOM 648 C C . GLY A 1 86 ? 6.235 -9.943 -13.642 1.00 90.06 86 GLY A C 1
ATOM 649 O O . GLY A 1 86 ? 7.319 -10.464 -13.393 1.00 90.06 86 GLY A O 1
ATOM 650 N N . GLY A 1 87 ? 5.272 -10.573 -14.322 1.00 83.50 87 GLY A N 1
ATOM 651 C CA . GLY A 1 87 ? 5.448 -11.910 -14.910 1.00 83.50 87 GLY A CA 1
ATOM 652 C C . GLY A 1 87 ? 6.373 -11.932 -16.131 1.00 83.50 87 GLY A C 1
ATOM 653 O O . GLY A 1 87 ? 7.023 -12.945 -16.375 1.00 83.50 87 GLY A O 1
ATOM 654 N N . ASP A 1 88 ? 6.466 -10.803 -16.830 1.00 78.44 88 ASP A N 1
ATOM 655 C CA . ASP A 1 88 ? 7.364 -10.566 -17.952 1.00 78.44 88 ASP A CA 1
ATOM 656 C C . ASP A 1 88 ? 8.331 -9.437 -17.563 1.00 78.44 88 ASP A C 1
ATOM 658 O O . ASP A 1 88 ? 7.915 -8.431 -16.984 1.00 78.44 88 ASP A O 1
ATOM 662 N N . GLU A 1 89 ? 9.633 -9.598 -17.825 1.00 69.88 89 GLU A N 1
ATOM 663 C CA . GLU A 1 89 ? 10.585 -8.497 -17.633 1.00 69.88 89 GLU A CA 1
ATOM 664 C C . GLU A 1 89 ? 10.378 -7.453 -18.739 1.00 69.88 89 GLU A C 1
ATOM 666 O O . GLU A 1 89 ? 10.605 -7.733 -19.919 1.00 69.88 89 GLU A O 1
ATOM 671 N N . I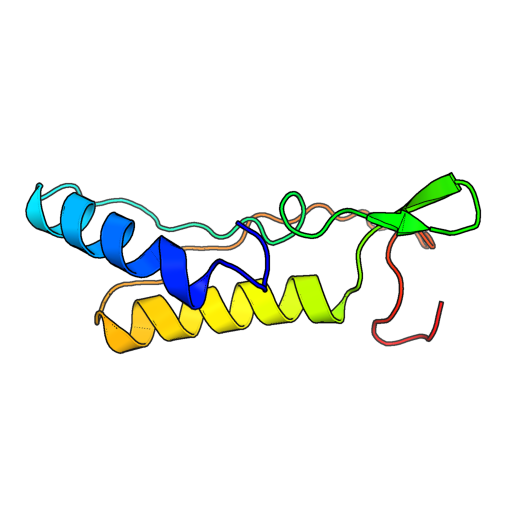LE A 1 90 ? 9.937 -6.260 -18.330 1.00 64.25 90 ILE A N 1
ATOM 672 C CA . ILE A 1 90 ? 9.697 -5.073 -19.167 1.00 64.25 90 ILE A CA 1
ATOM 673 C C . ILE A 1 90 ? 10.780 -4.027 -18.901 1.00 64.25 90 ILE A C 1
ATOM 675 O O . ILE A 1 90 ? 11.032 -3.737 -17.704 1.00 64.25 90 ILE A O 1
#

Foldseek 3Di:
DWLVPLLPPVLVVVVVCVVVVDDDAAEDELAPRAWDADPVRAIEGEPVRSVSSVVSLVVSCVVVVHDNRYYDYDDDPDPDDRYADDPDGD

pLDDT: mean 96.58, std 5.38, range [64.25, 98.94]

Secondary structure (DSSP, 8-state):
--HHHHHHHHHHHHHHHHHTT----EEE-TTGGGEEE-TTS-EEEBHHHHHHHHHHHHHHHHHTT--EEEE-----SS----SB-SSS--

Sequence (90 aa):
MGADKVRDKLPELVEKVTASGAVVAWVTDPMHGNTFEAASGHKTRRFDDVLDEVKGFFEVHKELGTHPGGIHVELTGDDVTECVGGGDEI

InterPro domains:
  IPR002480 DAHP synthetase, class II [PF01474] (1-89)
  IPR002480 DAHP synthetase, class II [PTHR21337] (1-89)
  IPR013785 Aldolase-type TIM barrel [G3DSA:3.20.20.70] (1-90)

Radius of gyration: 15.0 Å; chains: 1; bounding box: 31×22×43 Å